Protein AF-A0A1I7HQZ3-F1 (afdb_monomer_lite)

Structure (mmCIF, N/CA/C/O backbone):
data_AF-A0A1I7HQZ3-F1
#
_entry.id   AF-A0A1I7HQZ3-F1
#
loop_
_atom_site.group_PDB
_atom_site.id
_atom_site.type_symbol
_atom_site.label_atom_id
_atom_site.label_alt_id
_atom_site.label_comp_id
_atom_site.label_asym_id
_atom_site.label_entity_id
_atom_site.label_seq_id
_atom_site.pdbx_PDB_ins_code
_atom_site.Cartn_x
_atom_site.Cartn_y
_atom_site.Cartn_z
_atom_site.occupancy
_atom_site.B_iso_or_equiv
_atom_site.auth_seq_id
_atom_site.auth_comp_id
_atom_site.auth_asym_id
_atom_site.auth_atom_id
_atom_site.pdbx_PDB_model_num
ATOM 1 N N . MET A 1 1 ? 16.321 -6.878 -27.518 1.00 40.25 1 MET A N 1
ATOM 2 C CA . MET A 1 1 ? 17.643 -6.697 -26.884 1.00 40.25 1 MET A CA 1
ATOM 3 C C . MET A 1 1 ? 17.420 -6.358 -25.419 1.00 40.25 1 MET A C 1
ATOM 5 O O . MET A 1 1 ? 17.125 -5.216 -25.105 1.00 40.25 1 MET A O 1
ATOM 9 N N . ILE A 1 2 ? 17.457 -7.367 -24.547 1.00 48.84 2 ILE A N 1
ATOM 10 C CA . ILE A 1 2 ? 17.417 -7.197 -23.088 1.00 48.84 2 ILE A CA 1
ATOM 11 C C . ILE A 1 2 ? 18.861 -6.869 -22.691 1.00 48.84 2 ILE A C 1
ATOM 13 O O . ILE A 1 2 ? 19.639 -7.759 -22.365 1.00 48.84 2 ILE A O 1
ATOM 17 N N . GLY A 1 3 ? 19.274 -5.617 -22.905 1.00 46.22 3 GLY A N 1
ATOM 18 C CA . GLY A 1 3 ? 20.584 -5.144 -22.456 1.00 46.22 3 GLY A CA 1
ATOM 19 C C . GLY A 1 3 ? 20.623 -5.225 -20.937 1.00 46.22 3 GLY A C 1
ATOM 20 O O . GLY A 1 3 ? 19.618 -4.876 -20.325 1.00 46.22 3 GLY A O 1
ATOM 21 N N . ASN A 1 4 ? 21.723 -5.753 -20.384 1.00 51.75 4 ASN A N 1
ATOM 22 C CA . ASN A 1 4 ? 22.009 -5.924 -18.954 1.00 51.75 4 ASN A CA 1
ATOM 23 C C . ASN A 1 4 ? 21.053 -5.112 -18.077 1.00 51.75 4 ASN A C 1
ATOM 25 O O . ASN A 1 4 ? 21.258 -3.914 -17.886 1.00 51.75 4 ASN A O 1
ATOM 29 N N . ALA A 1 5 ? 19.969 -5.749 -17.620 1.00 60.47 5 ALA A N 1
ATOM 30 C CA . ALA A 1 5 ? 19.092 -5.129 -16.645 1.00 60.47 5 ALA A CA 1
ATOM 31 C C . ALA A 1 5 ? 19.998 -4.777 -15.473 1.00 60.47 5 ALA A C 1
ATOM 33 O O . ALA A 1 5 ? 20.659 -5.657 -14.928 1.00 60.47 5 ALA A O 1
ATOM 34 N N . ASP A 1 6 ? 20.125 -3.489 -15.194 1.00 74.19 6 ASP A N 1
ATOM 35 C CA . ASP A 1 6 ? 21.102 -2.956 -14.265 1.00 74.19 6 ASP A CA 1
ATOM 36 C C . ASP A 1 6 ? 20.653 -3.366 -12.853 1.00 74.19 6 ASP A C 1
ATOM 38 O O . ASP A 1 6 ? 19.897 -2.663 -12.176 1.00 74.19 6 ASP A O 1
ATOM 42 N N . LEU A 1 7 ? 21.003 -4.602 -12.472 1.00 79.31 7 LEU A N 1
ATOM 43 C CA . LEU A 1 7 ? 20.540 -5.303 -11.267 1.00 79.31 7 LEU A CA 1
ATOM 44 C C . LEU A 1 7 ? 20.872 -4.511 -10.000 1.00 79.31 7 LEU A C 1
ATOM 46 O O . LEU A 1 7 ? 20.214 -4.684 -8.976 1.00 79.31 7 LEU A O 1
ATOM 50 N N . PHE A 1 8 ? 21.875 -3.639 -10.097 1.00 86.25 8 PHE A N 1
ATOM 51 C CA . PHE A 1 8 ? 22.355 -2.756 -9.044 1.00 86.25 8 PHE A CA 1
ATOM 52 C C . PHE A 1 8 ? 21.935 -1.296 -9.239 1.00 86.25 8 PHE A C 1
ATOM 54 O O . PHE A 1 8 ? 22.405 -0.424 -8.511 1.00 86.25 8 PHE A O 1
ATOM 61 N N . SER A 1 9 ? 21.037 -1.005 -10.184 1.00 91.62 9 SER A N 1
ATOM 62 C CA . SER A 1 9 ? 20.451 0.329 -10.298 1.00 91.62 9 SER A CA 1
ATOM 63 C C . SER A 1 9 ? 19.737 0.713 -9.007 1.00 91.62 9 SER A C 1
ATOM 65 O O . SER A 1 9 ? 19.140 -0.122 -8.319 1.00 91.62 9 SER A O 1
ATOM 67 N N . THR A 1 10 ? 19.738 2.009 -8.697 1.00 93.06 10 THR A N 1
ATOM 68 C CA . THR A 1 10 ? 19.097 2.544 -7.492 1.00 93.06 10 THR A CA 1
ATOM 69 C C . THR A 1 10 ? 17.633 2.107 -7.390 1.00 93.06 10 THR A C 1
ATOM 71 O O . THR A 1 10 ? 17.174 1.768 -6.304 1.00 93.06 10 THR A O 1
ATOM 74 N N . ALA A 1 11 ? 16.909 2.036 -8.515 1.00 93.00 11 ALA A N 1
ATOM 75 C CA . ALA A 1 11 ? 15.527 1.560 -8.530 1.00 93.00 11 ALA A CA 1
ATOM 76 C C . ALA A 1 11 ? 15.422 0.102 -8.052 1.00 93.00 11 ALA A C 1
ATOM 78 O O . ALA A 1 11 ? 14.593 -0.194 -7.191 1.00 93.00 11 ALA A O 1
ATOM 79 N N . GLN A 1 12 ? 16.272 -0.802 -8.551 1.00 94.25 12 GLN A N 1
ATOM 80 C CA . GLN A 1 12 ? 16.269 -2.208 -8.131 1.00 94.25 12 GLN A CA 1
ATOM 81 C C . GLN A 1 12 ? 16.655 -2.364 -6.660 1.00 94.25 12 GLN A C 1
ATOM 83 O O . GLN A 1 12 ? 15.970 -3.073 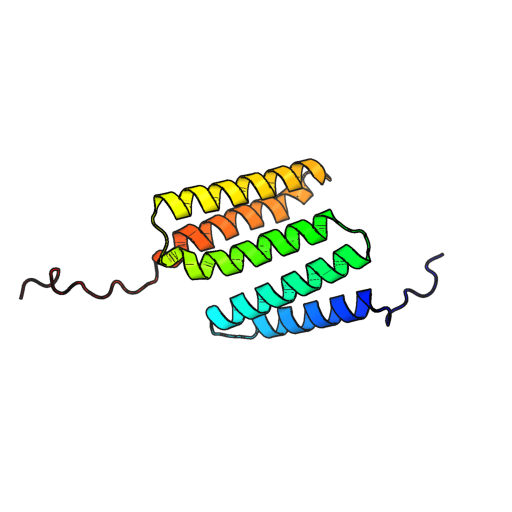-5.928 1.00 94.25 12 GLN A O 1
ATOM 88 N N . LEU A 1 13 ? 17.667 -1.628 -6.189 1.00 95.19 13 LEU A N 1
ATOM 89 C CA . LEU A 1 13 ? 18.060 -1.635 -4.775 1.00 95.19 13 LEU A CA 1
ATOM 90 C C . LEU A 1 13 ? 16.908 -1.203 -3.852 1.00 95.19 13 LEU A C 1
ATOM 92 O O . LEU A 1 13 ? 16.672 -1.842 -2.825 1.00 95.19 13 LEU A O 1
ATOM 96 N N . VAL A 1 14 ? 16.145 -0.173 -4.236 1.00 96.12 14 VAL A N 1
ATOM 97 C CA . VAL A 1 14 ? 14.939 0.253 -3.503 1.00 96.12 14 VAL A CA 1
ATOM 98 C C . VAL A 1 14 ? 13.874 -0.849 -3.515 1.00 96.12 14 VAL A C 1
ATOM 100 O O . VAL A 1 14 ? 13.276 -1.127 -2.476 1.00 96.12 14 VAL A O 1
ATOM 103 N N . GLY A 1 15 ? 13.665 -1.519 -4.652 1.00 94.94 15 GLY A N 1
ATOM 104 C CA . GLY A 1 15 ? 12.727 -2.642 -4.772 1.00 94.94 15 GLY A CA 1
ATOM 105 C C . GLY A 1 15 ? 13.118 -3.849 -3.908 1.00 94.94 15 GLY A C 1
ATOM 106 O O . GLY A 1 15 ? 12.268 -4.439 -3.233 1.00 94.94 15 GLY A O 1
ATOM 107 N N . TYR A 1 16 ? 14.408 -4.186 -3.845 1.00 96.62 16 TYR A N 1
ATOM 108 C CA . TYR A 1 16 ? 14.918 -5.242 -2.966 1.00 96.62 16 TYR A CA 1
ATOM 109 C C . TYR A 1 16 ? 14.739 -4.883 -1.493 1.00 96.62 16 TYR A C 1
ATOM 111 O O . TYR A 1 16 ? 14.237 -5.703 -0.724 1.00 96.62 16 TYR A O 1
ATOM 119 N N . ALA A 1 17 ? 15.060 -3.649 -1.099 1.00 96.44 17 ALA A N 1
ATOM 120 C CA . ALA A 1 17 ? 14.819 -3.176 0.260 1.00 96.44 17 ALA A CA 1
ATOM 121 C C . ALA A 1 17 ? 13.324 -3.230 0.624 1.00 96.44 17 ALA A C 1
ATOM 123 O O . ALA A 1 17 ? 12.966 -3.746 1.684 1.00 96.44 17 ALA A O 1
ATOM 124 N N . ALA A 1 18 ? 12.445 -2.778 -0.278 1.00 95.88 18 ALA A N 1
ATOM 125 C CA . ALA A 1 18 ? 10.994 -2.854 -0.109 1.00 95.88 18 ALA A CA 1
ATOM 126 C C . ALA A 1 18 ? 10.519 -4.300 0.097 1.00 95.88 18 ALA A C 1
ATOM 128 O O . ALA A 1 18 ? 9.682 -4.571 0.964 1.00 95.88 18 ALA A O 1
ATOM 129 N N . THR A 1 19 ? 11.083 -5.234 -0.670 1.00 95.19 19 THR A N 1
ATOM 130 C CA . THR A 1 19 ? 10.789 -6.668 -0.579 1.00 95.19 19 THR A CA 1
ATOM 131 C C . THR A 1 19 ? 11.224 -7.238 0.768 1.00 95.19 19 THR A C 1
ATOM 133 O O . THR A 1 19 ? 10.405 -7.843 1.457 1.00 95.19 19 THR A O 1
ATOM 136 N N . LEU A 1 20 ? 12.470 -7.000 1.187 1.00 96.88 20 LEU A N 1
ATOM 137 C CA . LEU A 1 20 ? 13.001 -7.487 2.464 1.00 96.88 20 LEU A CA 1
ATOM 138 C C . LEU A 1 20 ? 12.209 -6.949 3.659 1.00 96.88 20 LEU A C 1
ATOM 140 O O . LEU A 1 20 ? 11.858 -7.714 4.555 1.00 96.88 20 LEU A O 1
ATOM 144 N N . ILE A 1 21 ? 11.869 -5.658 3.650 1.00 95.31 21 ILE A N 1
ATOM 145 C CA . ILE A 1 21 ? 11.049 -5.038 4.699 1.00 95.31 21 ILE A CA 1
ATOM 146 C C . ILE A 1 21 ? 9.649 -5.654 4.730 1.00 95.31 21 ILE A C 1
ATOM 148 O O . ILE A 1 21 ? 9.149 -5.977 5.805 1.00 95.31 21 ILE A O 1
ATOM 152 N N . SER A 1 22 ? 9.026 -5.861 3.567 1.00 93.62 22 SER A N 1
ATOM 153 C CA . SER A 1 22 ? 7.683 -6.447 3.489 1.00 93.62 22 SER A CA 1
ATOM 154 C C . SER A 1 22 ? 7.668 -7.898 3.977 1.00 93.62 22 SER A C 1
ATOM 156 O O . SER A 1 22 ? 6.799 -8.273 4.759 1.00 93.62 22 SER A O 1
ATOM 158 N N . LEU A 1 23 ? 8.648 -8.710 3.567 1.00 94.50 23 LEU A N 1
ATOM 159 C CA . LEU A 1 23 ? 8.796 -10.094 4.026 1.00 94.50 23 LEU A CA 1
ATOM 160 C C . LEU A 1 23 ? 9.071 -10.161 5.530 1.00 94.50 23 LEU A C 1
ATOM 162 O O . LEU A 1 23 ? 8.428 -10.933 6.240 1.00 94.50 23 LEU A O 1
ATOM 166 N N . GLY A 1 24 ? 9.974 -9.311 6.026 1.00 93.88 24 GLY A N 1
ATOM 167 C CA . GLY A 1 24 ? 10.254 -9.191 7.453 1.00 93.88 24 GLY A CA 1
ATOM 168 C C . GLY A 1 24 ? 9.010 -8.800 8.248 1.00 93.88 24 GLY A C 1
ATOM 169 O O . GLY A 1 24 ? 8.758 -9.373 9.302 1.00 93.88 24 GLY A O 1
ATOM 170 N N . ALA A 1 25 ? 8.185 -7.894 7.718 1.00 91.62 25 ALA A N 1
ATOM 171 C CA . ALA A 1 25 ? 6.928 -7.501 8.342 1.00 91.62 25 ALA A CA 1
ATOM 172 C C . ALA A 1 25 ? 5.930 -8.666 8.442 1.00 91.62 25 ALA A C 1
ATOM 174 O O . ALA A 1 25 ? 5.307 -8.824 9.488 1.00 91.62 25 ALA A O 1
ATOM 175 N N . TYR A 1 26 ? 5.810 -9.506 7.407 1.00 88.56 26 TYR A N 1
ATOM 176 C CA . TYR A 1 26 ? 4.945 -10.697 7.435 1.00 88.56 26 TYR A CA 1
ATOM 177 C C . TYR A 1 26 ? 5.427 -11.792 8.393 1.00 88.56 26 TYR A C 1
ATOM 179 O O . TYR A 1 26 ? 4.625 -12.613 8.830 1.00 88.56 26 TYR A O 1
ATOM 187 N N . 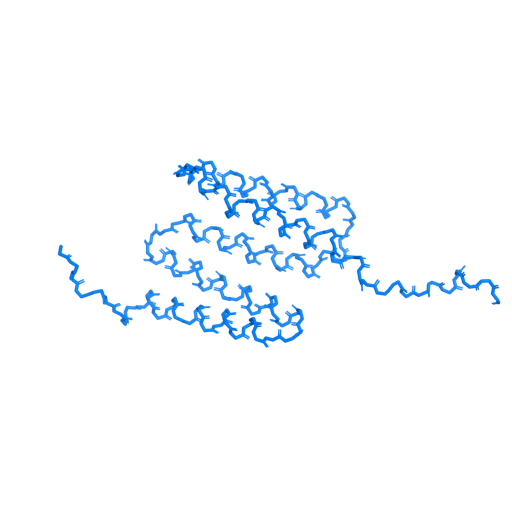ALA A 1 27 ? 6.713 -11.806 8.744 1.00 92.12 27 ALA A N 1
ATOM 188 C CA . ALA A 1 27 ? 7.238 -12.712 9.762 1.00 92.12 27 ALA A CA 1
ATOM 189 C C . ALA A 1 27 ? 6.883 -12.274 11.200 1.00 92.12 27 ALA A C 1
ATOM 191 O O . ALA A 1 27 ? 7.041 -13.058 12.139 1.00 92.12 27 ALA A O 1
ATOM 192 N N . MET A 1 28 ? 6.407 -11.038 11.399 1.00 89.69 28 MET A N 1
ATOM 193 C CA . MET A 1 28 ? 6.067 -10.509 12.721 1.00 89.69 28 MET A CA 1
ATOM 194 C C . MET A 1 28 ? 4.691 -10.996 13.176 1.00 89.69 28 MET A C 1
ATOM 196 O O . MET A 1 28 ? 3.713 -10.922 12.439 1.00 89.69 28 MET A O 1
ATOM 200 N N . ARG A 1 29 ? 4.599 -11.444 14.434 1.00 83.12 29 ARG A N 1
ATOM 201 C CA . ARG A 1 29 ? 3.332 -11.900 15.040 1.00 83.12 29 ARG A CA 1
ATOM 202 C C . ARG A 1 29 ? 2.439 -10.763 15.533 1.00 83.12 29 ARG A C 1
ATOM 204 O O . ARG A 1 29 ? 1.245 -10.967 15.716 1.00 83.12 29 ARG A O 1
ATOM 211 N N . GLU A 1 30 ? 3.013 -9.593 15.803 1.00 86.00 30 GLU A N 1
ATOM 212 C CA . GLU A 1 30 ? 2.256 -8.451 16.308 1.00 86.00 30 GLU A CA 1
ATOM 213 C C . GLU A 1 30 ? 1.648 -7.651 15.151 1.00 86.00 30 GLU A C 1
ATOM 215 O O . GLU A 1 30 ? 2.367 -7.058 14.343 1.00 86.00 30 GLU A O 1
ATOM 220 N N . ASP A 1 31 ? 0.316 -7.564 15.126 1.00 82.44 31 ASP A N 1
ATOM 221 C CA . ASP A 1 31 ? -0.461 -6.839 14.113 1.00 82.44 31 ASP A CA 1
ATOM 222 C C . ASP A 1 31 ? 0.020 -5.406 13.883 1.00 82.44 31 ASP A C 1
ATOM 224 O O . ASP A 1 31 ? 0.018 -4.906 12.755 1.00 82.44 31 ASP A O 1
ATOM 228 N N . LYS A 1 32 ? 0.412 -4.717 14.959 1.00 84.56 32 LYS A N 1
ATOM 229 C CA . LYS A 1 32 ? 0.875 -3.332 14.888 1.00 84.56 32 LYS A CA 1
ATOM 230 C C . LYS A 1 32 ? 2.201 -3.231 14.143 1.00 84.56 32 LYS A C 1
ATOM 232 O O . LYS A 1 32 ? 2.323 -2.412 13.234 1.00 84.56 32 LYS A O 1
ATOM 237 N N . ILE A 1 33 ? 3.163 -4.078 14.498 1.00 87.06 33 ILE A N 1
ATOM 238 C CA . ILE A 1 33 ? 4.488 -4.105 13.872 1.00 87.06 33 ILE A CA 1
ATOM 239 C C . ILE A 1 33 ? 4.364 -4.550 12.412 1.00 87.06 33 ILE A C 1
ATOM 241 O O . ILE A 1 33 ? 4.932 -3.899 11.536 1.00 87.06 33 ILE A O 1
ATOM 245 N N . MET A 1 34 ? 3.556 -5.578 12.132 1.00 88.56 34 MET A N 1
ATOM 246 C CA . MET A 1 34 ? 3.286 -6.037 10.768 1.00 88.56 34 MET A CA 1
ATOM 247 C C . MET A 1 34 ? 2.730 -4.900 9.899 1.00 88.56 34 MET A C 1
ATOM 249 O O . MET A 1 34 ? 3.259 -4.625 8.826 1.00 88.56 34 MET A O 1
ATOM 253 N N . LYS A 1 35 ? 1.697 -4.186 10.361 1.00 86.25 35 LYS A N 1
ATOM 254 C CA . LYS A 1 35 ? 1.084 -3.079 9.605 1.00 86.25 35 LYS A CA 1
ATOM 255 C C . LYS A 1 35 ? 2.049 -1.911 9.374 1.00 86.25 35 LYS A C 1
ATOM 257 O O . LYS A 1 35 ? 2.039 -1.343 8.283 1.00 86.25 35 LYS A O 1
ATOM 262 N N . ILE A 1 36 ? 2.891 -1.566 10.356 1.00 89.25 36 ILE A N 1
ATOM 263 C CA . ILE A 1 36 ? 3.934 -0.536 10.195 1.00 89.25 36 ILE A CA 1
ATOM 264 C C . ILE A 1 36 ? 4.957 -0.982 9.147 1.00 89.25 36 ILE A C 1
ATOM 266 O O . ILE A 1 36 ? 5.241 -0.230 8.218 1.00 89.25 36 ILE A O 1
ATOM 270 N N . GLY A 1 37 ? 5.472 -2.209 9.260 1.00 92.00 37 GLY A N 1
ATOM 271 C CA . GLY A 1 37 ? 6.462 -2.749 8.331 1.00 92.00 37 GLY A CA 1
ATOM 272 C C . GLY A 1 37 ? 5.929 -2.850 6.901 1.00 92.00 37 GLY A C 1
ATOM 273 O O . GLY A 1 37 ? 6.580 -2.383 5.970 1.00 92.00 37 GLY A O 1
ATOM 274 N N . VAL A 1 38 ? 4.704 -3.353 6.721 1.00 90.75 38 VAL A N 1
ATOM 275 C CA . VAL A 1 38 ? 4.028 -3.383 5.414 1.00 90.75 38 VAL A CA 1
ATOM 276 C C . VAL A 1 38 ? 3.793 -1.965 4.883 1.00 90.75 38 VAL A C 1
ATOM 278 O O . VAL A 1 38 ? 3.999 -1.716 3.698 1.00 90.75 38 VAL A O 1
ATOM 281 N N . GLY A 1 39 ? 3.407 -1.014 5.740 1.00 92.44 39 GLY A N 1
ATOM 282 C CA . GLY A 1 39 ? 3.252 0.394 5.364 1.00 92.44 39 GLY A CA 1
ATOM 283 C C . GLY A 1 39 ? 4.553 1.017 4.849 1.00 92.44 39 GLY A C 1
ATOM 284 O O . GLY A 1 39 ? 4.554 1.638 3.788 1.00 92.44 39 GLY A O 1
ATOM 285 N N . LEU A 1 40 ? 5.669 0.798 5.549 1.00 94.50 40 LEU A N 1
ATOM 286 C CA . LEU A 1 40 ? 6.999 1.248 5.122 1.00 94.50 40 LEU A CA 1
ATOM 287 C C . LEU A 1 40 ? 7.434 0.576 3.815 1.00 94.50 40 LEU A C 1
ATOM 289 O O . LEU A 1 40 ? 7.903 1.253 2.900 1.00 94.50 40 LEU A O 1
ATOM 293 N N . GLY A 1 41 ? 7.221 -0.737 3.695 1.00 95.12 41 GLY A N 1
ATOM 294 C CA . GLY A 1 41 ? 7.487 -1.483 2.467 1.00 95.12 41 GLY A CA 1
ATOM 295 C C . GLY A 1 41 ? 6.719 -0.917 1.271 1.00 95.12 41 GLY A C 1
ATOM 296 O O . GLY A 1 41 ? 7.289 -0.744 0.198 1.00 95.12 41 GLY A O 1
ATOM 297 N N . LEU A 1 42 ? 5.451 -0.542 1.458 1.00 95.56 42 LEU A N 1
ATOM 298 C CA . LEU A 1 42 ? 4.633 0.082 0.416 1.00 95.56 42 LEU A CA 1
ATOM 299 C C . LEU A 1 42 ? 5.122 1.477 0.015 1.00 95.56 42 LEU A C 1
ATOM 301 O O . LEU A 1 42 ? 5.051 1.815 -1.163 1.00 95.56 42 LEU A O 1
ATOM 305 N N . VAL A 1 43 ? 5.644 2.280 0.945 1.00 96.69 43 VAL A N 1
ATOM 306 C CA . VAL A 1 43 ? 6.263 3.575 0.606 1.00 96.69 43 VAL A CA 1
ATOM 307 C C . VAL A 1 43 ? 7.503 3.369 -0.265 1.00 96.69 43 VAL A C 1
ATOM 309 O O . VAL A 1 43 ? 7.678 4.067 -1.263 1.00 96.69 43 VAL A O 1
ATOM 312 N N . LEU A 1 44 ? 8.333 2.373 0.053 1.00 96.88 44 LEU A N 1
ATOM 313 C CA . LEU A 1 44 ? 9.495 2.034 -0.770 1.00 96.88 44 LEU A CA 1
ATOM 314 C C . LEU A 1 44 ? 9.091 1.472 -2.137 1.00 96.88 44 LEU A C 1
ATOM 316 O O . LEU A 1 44 ? 9.681 1.852 -3.144 1.00 96.88 44 LEU A O 1
ATOM 320 N N . TRP A 1 45 ? 8.047 0.643 -2.204 1.00 97.44 45 TRP A N 1
ATOM 321 C CA . TRP A 1 45 ? 7.470 0.211 -3.479 1.00 97.44 45 TRP A CA 1
ATOM 322 C C . TRP A 1 45 ? 6.949 1.390 -4.302 1.00 97.44 45 TRP A C 1
ATOM 324 O O . TRP A 1 45 ? 7.176 1.440 -5.509 1.00 97.44 45 TRP A O 1
ATOM 334 N N . ALA A 1 46 ? 6.303 2.371 -3.668 1.00 96.88 46 ALA A N 1
ATOM 335 C CA . ALA A 1 46 ? 5.854 3.571 -4.360 1.00 96.88 46 ALA A CA 1
ATOM 336 C C . ALA A 1 46 ? 7.024 4.356 -4.964 1.00 96.88 46 ALA A C 1
ATOM 338 O O . ALA A 1 46 ? 6.937 4.787 -6.115 1.00 96.88 46 ALA A O 1
ATOM 339 N N . LEU A 1 47 ? 8.118 4.503 -4.210 1.00 96.75 47 LEU A N 1
ATOM 340 C CA . LEU A 1 47 ? 9.344 5.138 -4.685 1.00 96.75 47 LEU A CA 1
ATOM 341 C C . LEU A 1 47 ? 9.970 4.349 -5.843 1.00 96.75 47 LEU A C 1
ATOM 343 O O . LEU A 1 47 ? 10.294 4.937 -6.870 1.00 96.75 47 LEU A O 1
ATOM 347 N N . HIS A 1 48 ? 10.068 3.024 -5.722 1.00 96.06 48 HIS A N 1
ATOM 348 C CA . HIS A 1 48 ? 10.554 2.147 -6.788 1.00 96.06 48 HIS A CA 1
ATOM 349 C C . HIS A 1 48 ? 9.765 2.346 -8.091 1.00 96.06 48 HIS A C 1
ATOM 351 O O . HIS A 1 48 ? 10.351 2.613 -9.139 1.00 96.06 48 HIS A O 1
ATOM 357 N N . TYR A 1 49 ? 8.432 2.286 -8.031 1.00 95.25 49 TYR A N 1
ATOM 358 C CA . TYR A 1 49 ? 7.599 2.476 -9.219 1.00 95.25 49 TYR A CA 1
ATOM 359 C C . TYR A 1 49 ? 7.681 3.896 -9.783 1.00 95.25 49 TYR A C 1
ATOM 361 O O . TYR A 1 49 ? 7.672 4.058 -11.001 1.00 95.25 49 TYR A O 1
ATOM 369 N N . ALA A 1 50 ? 7.818 4.916 -8.931 1.00 95.50 50 ALA A N 1
ATOM 370 C CA . ALA A 1 50 ? 8.043 6.292 -9.370 1.00 95.50 50 ALA A CA 1
ATOM 371 C C . ALA A 1 50 ? 9.344 6.426 -10.182 1.00 95.50 50 ALA A C 1
ATOM 373 O O . ALA A 1 50 ? 9.348 7.045 -11.243 1.00 95.50 50 ALA A O 1
ATOM 374 N N . MET A 1 51 ? 10.429 5.785 -9.731 1.00 93.50 51 MET A N 1
ATOM 375 C CA . MET A 1 51 ? 11.719 5.772 -10.436 1.00 93.50 51 MET A CA 1
ATOM 376 C C . MET A 1 51 ? 11.653 5.063 -11.796 1.00 93.50 51 MET A C 1
ATOM 378 O O . MET A 1 51 ? 12.438 5.376 -12.685 1.00 93.50 51 MET A O 1
ATOM 382 N N . LEU A 1 52 ? 10.709 4.134 -11.970 1.00 94.12 52 LEU A N 1
ATOM 383 C CA . LEU A 1 52 ? 10.441 3.438 -13.233 1.00 94.12 52 LEU A CA 1
ATOM 384 C C . LEU A 1 52 ? 9.368 4.130 -14.095 1.00 94.12 52 LEU A C 1
ATOM 386 O O . LEU A 1 52 ? 8.890 3.538 -15.060 1.00 94.12 52 LEU A O 1
ATOM 390 N N . ALA A 1 53 ? 8.953 5.352 -13.739 1.00 92.25 53 ALA A N 1
ATOM 391 C CA . ALA A 1 53 ? 7.851 6.094 -14.365 1.00 92.25 53 ALA A CA 1
ATOM 392 C C . ALA A 1 53 ? 6.485 5.365 -14.342 1.00 92.25 53 ALA A C 1
ATOM 394 O O . ALA A 1 53 ? 5.552 5.727 -15.060 1.00 92.25 53 ALA A O 1
ATOM 395 N N . GLY A 1 54 ? 6.334 4.357 -13.479 1.00 91.25 54 GLY A N 1
ATOM 396 C CA . GLY A 1 54 ? 5.109 3.592 -13.261 1.00 91.25 54 GLY A CA 1
ATOM 397 C C . GLY A 1 54 ? 4.158 4.297 -12.297 1.00 91.25 54 GLY A C 1
ATOM 398 O O . GLY A 1 54 ? 3.898 3.801 -11.197 1.00 91.25 54 GLY A O 1
ATOM 399 N N . TRP A 1 55 ? 3.635 5.462 -12.687 1.00 90.94 55 TRP A N 1
ATOM 400 C CA . TRP A 1 55 ? 2.901 6.336 -11.766 1.00 90.94 55 TRP A CA 1
ATOM 401 C C . TRP A 1 55 ? 1.680 5.696 -11.118 1.00 90.94 55 TRP A C 1
ATOM 403 O O . TRP A 1 55 ? 1.452 5.898 -9.926 1.00 90.94 55 TRP A O 1
ATOM 413 N N . THR A 1 56 ? 0.927 4.869 -11.840 1.00 90.94 56 THR A N 1
ATOM 414 C CA . THR A 1 56 ? -0.269 4.268 -11.249 1.00 90.94 56 THR A CA 1
ATOM 415 C C . THR A 1 56 ? 0.058 3.262 -10.150 1.00 90.94 56 THR A C 1
ATOM 417 O O . THR A 1 56 ? -0.581 3.272 -9.100 1.00 90.94 56 THR A O 1
ATOM 420 N N . ALA A 1 57 ? 1.087 2.434 -10.345 1.00 91.88 57 ALA A N 1
ATOM 421 C CA . ALA A 1 57 ? 1.545 1.507 -9.314 1.00 91.88 57 ALA A CA 1
ATOM 422 C C . ALA A 1 57 ? 2.053 2.270 -8.080 1.00 91.88 57 ALA A C 1
ATOM 424 O O . ALA A 1 57 ? 1.716 1.914 -6.952 1.00 91.88 57 ALA A O 1
ATOM 425 N N . SER A 1 58 ? 2.764 3.382 -8.297 1.00 94.81 58 SER A N 1
ATOM 426 C CA . SER A 1 58 ? 3.204 4.272 -7.219 1.00 94.81 58 SER A CA 1
ATOM 427 C C . SER A 1 58 ? 2.028 4.835 -6.408 1.00 94.81 58 SER A C 1
ATOM 429 O O . SER A 1 58 ? 1.998 4.713 -5.181 1.00 94.81 58 SER A O 1
ATOM 431 N N . VAL A 1 59 ? 1.001 5.361 -7.085 1.00 94.06 59 VAL A N 1
ATOM 432 C CA . VAL A 1 59 ? -0.211 5.896 -6.444 1.00 94.06 59 VAL A CA 1
ATOM 433 C C . VAL A 1 59 ? -0.965 4.817 -5.667 1.00 94.06 59 VAL A C 1
ATOM 435 O O . VAL A 1 59 ? -1.375 5.064 -4.533 1.00 94.06 59 VAL A O 1
ATOM 438 N N . ILE A 1 60 ? -1.120 3.610 -6.222 1.00 94.19 60 ILE A N 1
ATOM 439 C CA . ILE A 1 60 ? -1.761 2.489 -5.517 1.00 94.19 60 ILE A CA 1
ATOM 440 C C . ILE A 1 60 ? -0.997 2.163 -4.234 1.00 94.19 60 ILE A C 1
ATOM 442 O O . ILE A 1 60 ? -1.611 2.030 -3.175 1.00 94.19 60 ILE A O 1
ATOM 446 N N . CYS A 1 61 ? 0.331 2.073 -4.299 1.00 95.12 61 CYS A N 1
ATOM 447 C CA . CYS A 1 61 ? 1.159 1.802 -3.130 1.00 95.12 61 CYS A CA 1
ATOM 448 C C . CYS A 1 61 ? 0.974 2.867 -2.037 1.00 95.12 61 CYS A C 1
ATOM 450 O O . CYS A 1 61 ? 0.764 2.510 -0.876 1.00 95.12 61 CYS A O 1
ATOM 452 N N . LEU A 1 62 ? 0.952 4.156 -2.394 1.00 96.00 62 LEU A N 1
ATOM 453 C CA . LEU A 1 62 ? 0.698 5.247 -1.443 1.00 96.00 62 LEU A CA 1
ATOM 454 C C . LEU A 1 62 ? -0.731 5.234 -0.883 1.00 96.00 62 LEU A C 1
ATOM 456 O O . LEU A 1 62 ? -0.937 5.491 0.306 1.00 96.00 62 LEU A O 1
ATOM 460 N N . LEU A 1 63 ? -1.732 4.896 -1.699 1.00 95.12 63 LEU A N 1
ATOM 461 C CA . LEU A 1 63 ? -3.114 4.734 -1.240 1.00 95.12 63 LEU A CA 1
ATOM 462 C C . LEU A 1 63 ? -3.226 3.597 -0.221 1.00 95.12 63 LEU A C 1
ATOM 464 O O . LEU A 1 63 ? -3.849 3.764 0.826 1.00 95.12 63 LEU A O 1
ATOM 468 N N . ILE A 1 64 ? -2.586 2.455 -0.475 1.00 93.94 64 ILE A N 1
ATOM 469 C CA . ILE A 1 64 ? -2.585 1.336 0.472 1.00 93.94 64 ILE A CA 1
ATOM 470 C C . ILE A 1 64 ? -1.806 1.711 1.742 1.00 93.94 64 ILE A C 1
ATOM 472 O O . ILE A 1 64 ? -2.292 1.439 2.840 1.00 93.94 64 ILE A O 1
ATOM 476 N N . ALA A 1 65 ? -0.649 2.370 1.620 1.00 93.88 65 ALA A N 1
ATOM 477 C CA . ALA A 1 65 ? 0.154 2.804 2.764 1.00 93.88 65 ALA A CA 1
ATOM 478 C C . ALA A 1 65 ? -0.608 3.797 3.658 1.00 93.88 65 ALA A C 1
ATOM 480 O O . ALA A 1 65 ? -0.701 3.605 4.869 1.00 93.88 65 ALA A O 1
ATOM 481 N N . SER A 1 66 ? -1.231 4.820 3.068 1.00 93.94 66 SER A N 1
ATOM 482 C CA . SER A 1 66 ? -2.046 5.788 3.815 1.00 93.94 66 SER A CA 1
ATOM 483 C C . SER A 1 66 ? -3.246 5.122 4.490 1.00 93.94 66 SER A C 1
ATOM 485 O O . SER A 1 66 ? -3.553 5.429 5.643 1.00 93.94 66 SER A O 1
ATOM 487 N N . ARG A 1 67 ? -3.876 4.142 3.830 1.00 92.31 67 ARG A N 1
ATOM 488 C CA . ARG A 1 67 ? -4.977 3.369 4.413 1.00 92.31 67 ARG A CA 1
ATOM 489 C C . ARG A 1 67 ? -4.531 2.582 5.643 1.00 92.31 67 ARG A C 1
ATOM 491 O O . ARG A 1 67 ? -5.268 2.548 6.622 1.00 92.31 67 ARG A O 1
ATOM 498 N N . GLN A 1 68 ? -3.340 1.980 5.610 1.00 88.44 68 GLN A N 1
ATOM 499 C CA . GLN A 1 68 ? -2.767 1.286 6.771 1.00 88.44 68 GLN A CA 1
ATOM 500 C C . GLN A 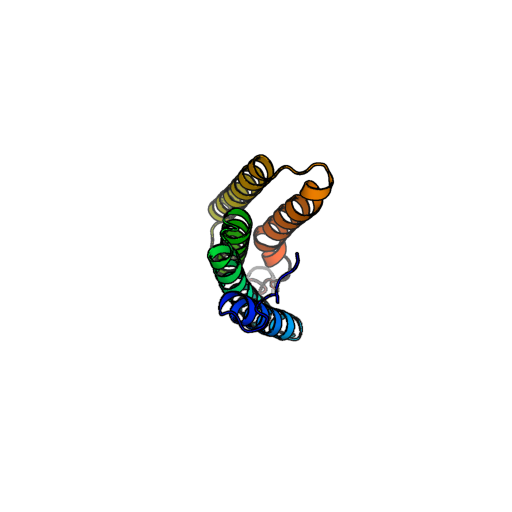1 68 ? -2.575 2.238 7.955 1.00 88.44 68 GLN A C 1
ATOM 502 O O . GLN A 1 68 ? -2.923 1.899 9.083 1.00 88.44 68 GLN A O 1
ATOM 507 N N . ILE A 1 69 ? -2.085 3.454 7.696 1.00 87.06 69 ILE A N 1
ATOM 508 C CA . ILE A 1 69 ? -1.914 4.484 8.729 1.00 87.06 69 ILE A CA 1
ATOM 509 C C . ILE A 1 69 ? -3.272 4.872 9.325 1.00 87.06 69 ILE A C 1
ATOM 511 O O . ILE A 1 69 ? -3.455 4.855 10.542 1.00 87.06 69 ILE A O 1
ATOM 515 N N . LEU A 1 70 ? -4.257 5.162 8.474 1.00 87.75 70 LEU A N 1
ATOM 516 C CA . LEU A 1 70 ? -5.608 5.521 8.909 1.00 87.75 70 LEU A CA 1
ATOM 517 C C . LEU A 1 70 ? -6.313 4.378 9.646 1.00 87.75 70 LEU A C 1
ATOM 519 O O . LEU A 1 70 ? -7.109 4.648 10.544 1.00 87.75 70 LEU A O 1
ATOM 523 N N . ALA A 1 71 ? -5.988 3.121 9.344 1.00 83.44 71 ALA A N 1
ATOM 524 C CA . ALA A 1 71 ? -6.510 1.968 10.068 1.00 83.44 71 ALA A CA 1
ATOM 525 C C . ALA A 1 71 ? -6.077 1.936 11.545 1.00 83.44 71 ALA A C 1
ATOM 527 O O . ALA A 1 71 ? -6.829 1.437 12.379 1.00 83.44 71 ALA A O 1
ATOM 528 N N . PHE A 1 72 ? -4.917 2.499 11.902 1.00 83.69 72 PHE A N 1
ATOM 529 C CA . PHE A 1 72 ? -4.513 2.640 13.310 1.00 83.69 72 PHE A CA 1
ATOM 530 C C . PHE A 1 72 ? -5.339 3.673 14.070 1.00 83.69 72 PHE A C 1
ATOM 532 O O . PHE A 1 72 ? -5.537 3.544 15.275 1.00 83.69 72 PHE A O 1
ATOM 539 N N . ILE A 1 73 ? -5.818 4.693 13.362 1.00 85.44 73 ILE A N 1
ATOM 540 C CA . ILE A 1 73 ? -6.601 5.795 13.927 1.00 85.44 73 ILE A CA 1
ATOM 541 C C . ILE A 1 73 ? -8.103 5.466 13.856 1.00 85.44 73 ILE A C 1
ATOM 543 O O . ILE A 1 73 ? -8.905 6.020 14.598 1.00 85.44 73 ILE A O 1
ATOM 547 N N . ALA A 1 74 ? -8.511 4.510 13.017 1.00 85.44 74 ALA A N 1
ATOM 548 C CA . ALA A 1 74 ? -9.905 4.111 12.848 1.00 85.44 74 ALA A CA 1
ATOM 549 C C . ALA A 1 74 ? -10.660 3.815 14.164 1.00 85.44 74 ALA A C 1
ATOM 551 O O . ALA A 1 74 ? -11.820 4.220 14.248 1.00 85.44 74 ALA A O 1
ATOM 552 N N . PRO A 1 75 ? -10.073 3.192 15.211 1.00 83.69 75 PRO A N 1
ATOM 553 C CA . PRO A 1 75 ? -10.768 2.973 16.483 1.00 83.69 75 PRO A CA 1
ATOM 554 C C . PRO A 1 75 ? -11.174 4.258 17.218 1.00 83.69 75 PRO A C 1
ATOM 556 O O . PRO A 1 75 ? -12.150 4.239 17.962 1.00 83.69 75 PRO A O 1
ATOM 559 N N . THR A 1 76 ? -10.458 5.369 17.012 1.00 86.38 76 THR A N 1
ATOM 560 C CA . THR A 1 76 ? -10.764 6.665 17.644 1.00 86.38 76 THR A CA 1
ATOM 561 C C . THR A 1 76 ? -11.703 7.527 16.798 1.00 86.38 76 THR A C 1
ATOM 563 O O . THR A 1 76 ? -12.224 8.536 17.270 1.00 86.38 76 THR A O 1
ATOM 566 N N . MET A 1 77 ? -11.959 7.134 15.547 1.00 86.69 77 MET A N 1
ATOM 567 C CA . MET A 1 77 ? -12.865 7.841 14.647 1.00 86.69 77 MET A CA 1
ATOM 568 C C . MET A 1 77 ? -14.332 7.527 14.953 1.00 86.69 77 MET A C 1
ATOM 570 O O . MET A 1 77 ? -14.715 6.384 15.211 1.00 86.69 77 MET A O 1
ATOM 574 N N . SER A 1 78 ? -15.196 8.533 14.796 1.00 89.19 78 SER A N 1
ATOM 575 C CA . SER A 1 78 ? -16.644 8.312 14.823 1.00 89.19 78 SER A CA 1
ATOM 576 C C . SER A 1 78 ? -17.086 7.381 13.686 1.00 89.19 78 SER A C 1
ATOM 578 O O . SER A 1 78 ? -16.476 7.336 12.613 1.00 89.19 78 SER A O 1
ATOM 580 N N . ALA A 1 79 ? -18.198 6.666 13.881 1.00 87.06 79 ALA A N 1
ATOM 581 C CA . ALA A 1 79 ? -18.745 5.757 12.869 1.00 87.06 79 ALA A CA 1
ATOM 582 C C . ALA A 1 79 ? -19.002 6.453 11.516 1.00 87.06 79 ALA A C 1
ATOM 584 O O . ALA A 1 79 ? -18.753 5.872 10.458 1.00 87.06 79 ALA A O 1
ATOM 585 N N . LYS A 1 80 ? -19.442 7.721 11.542 1.00 89.94 80 LYS A N 1
ATOM 586 C CA . LYS A 1 80 ? -19.657 8.536 10.336 1.00 89.94 80 LYS A CA 1
ATOM 587 C C . LYS A 1 80 ? -18.344 8.820 9.604 1.00 89.94 80 LYS A C 1
ATOM 589 O O . LYS A 1 80 ? -18.291 8.663 8.387 1.00 89.94 80 LYS A O 1
ATOM 594 N N . VAL A 1 81 ? -17.294 9.202 10.336 1.00 90.06 81 VAL A N 1
ATOM 595 C CA . VAL A 1 81 ? -15.969 9.474 9.758 1.00 90.06 81 VAL A CA 1
ATOM 596 C C . VAL A 1 81 ? -15.383 8.197 9.161 1.00 90.06 81 VAL A C 1
ATOM 598 O O . VAL A 1 81 ? -15.002 8.212 7.998 1.00 90.06 81 VAL A O 1
ATOM 601 N N . ARG A 1 82 ? -15.420 7.068 9.883 1.00 89.31 82 ARG A N 1
ATOM 602 C CA . ARG A 1 82 ? -14.960 5.764 9.366 1.00 89.31 82 ARG A CA 1
ATOM 603 C C . ARG A 1 82 ? -15.631 5.388 8.052 1.00 89.31 82 ARG A C 1
ATOM 605 O O . ARG A 1 82 ? -14.947 4.997 7.113 1.00 89.31 82 ARG A O 1
ATOM 612 N N . ARG A 1 83 ? -16.959 5.531 7.973 1.00 89.81 83 ARG A N 1
ATOM 613 C CA . ARG A 1 83 ? -17.722 5.228 6.755 1.00 89.81 83 ARG A CA 1
ATOM 614 C C . ARG A 1 83 ? -17.309 6.113 5.590 1.00 89.81 83 ARG A C 1
ATOM 616 O O . ARG A 1 83 ? -17.099 5.607 4.494 1.00 89.81 83 ARG A O 1
ATOM 623 N N . ASN A 1 84 ? -17.192 7.416 5.828 1.00 92.56 84 ASN A N 1
ATOM 624 C CA . ASN A 1 84 ? -16.811 8.360 4.785 1.00 92.56 84 ASN A CA 1
ATOM 625 C C . ASN A 1 84 ? -15.377 8.104 4.294 1.00 92.56 84 ASN A C 1
ATOM 627 O O . ASN A 1 84 ? -15.148 8.116 3.090 1.00 92.56 84 ASN A O 1
ATOM 631 N N . THR A 1 85 ? -14.444 7.799 5.200 1.00 92.44 85 THR A N 1
ATOM 632 C CA . THR A 1 85 ? -13.062 7.436 4.855 1.00 92.44 85 THR A CA 1
ATOM 633 C C . THR A 1 85 ? -12.993 6.113 4.090 1.00 92.44 85 THR A C 1
ATOM 635 O O . THR A 1 85 ? -12.277 6.003 3.101 1.00 92.44 85 THR A O 1
ATOM 638 N N . ALA A 1 86 ? -13.754 5.095 4.495 1.00 92.25 86 ALA A N 1
ATOM 639 C CA . ALA A 1 86 ? -13.811 3.839 3.751 1.00 92.25 86 ALA A CA 1
ATOM 640 C C . ALA A 1 86 ? -14.370 4.059 2.335 1.00 92.25 86 ALA A C 1
ATOM 642 O O . ALA A 1 86 ? -13.786 3.588 1.360 1.00 92.25 86 ALA A O 1
ATOM 643 N N . ALA A 1 87 ? -15.457 4.828 2.212 1.00 94.25 87 ALA A N 1
ATOM 644 C CA . ALA A 1 87 ? -16.059 5.162 0.926 1.00 94.25 87 ALA A CA 1
ATOM 645 C C . ALA A 1 87 ? -15.097 5.942 0.016 1.00 94.25 87 ALA A C 1
ATOM 647 O O . ALA A 1 87 ? -15.010 5.628 -1.171 1.00 94.25 87 ALA A O 1
ATOM 648 N N . SER A 1 88 ? -14.336 6.906 0.551 1.00 95.38 88 SER A N 1
ATOM 649 C CA . SER A 1 88 ? -13.359 7.660 -0.243 1.00 95.38 88 SER A CA 1
ATOM 650 C C . SER A 1 88 ? -12.245 6.764 -0.783 1.00 95.38 88 SER A C 1
ATOM 652 O O . SER A 1 88 ? -11.925 6.860 -1.966 1.00 95.38 88 SER A O 1
ATOM 654 N N . TYR A 1 89 ? -11.720 5.827 0.015 1.00 95.12 89 TYR A N 1
ATOM 655 C CA . TYR A 1 89 ? -10.754 4.838 -0.474 1.00 95.12 89 TYR A CA 1
ATOM 656 C C . TYR A 1 89 ? -11.337 3.944 -1.566 1.00 95.12 89 TYR A C 1
ATOM 658 O O . TYR A 1 89 ? -10.679 3.718 -2.579 1.00 95.12 89 TYR A O 1
ATOM 666 N N . CYS A 1 90 ? -12.566 3.452 -1.395 1.00 94.81 90 CYS A N 1
ATOM 667 C CA . CYS A 1 90 ? -13.227 2.639 -2.416 1.00 94.81 90 CYS A CA 1
ATOM 668 C C . CYS A 1 90 ? -13.384 3.404 -3.738 1.00 94.81 90 CYS A C 1
ATOM 670 O O . CYS A 1 90 ? -13.103 2.851 -4.802 1.00 94.81 90 CYS A O 1
ATOM 672 N N . LEU A 1 91 ? -13.773 4.681 -3.681 1.00 96.56 91 LEU A N 1
ATOM 673 C CA . LEU A 1 91 ? -13.854 5.546 -4.860 1.00 96.56 91 LEU A CA 1
ATOM 674 C C . LEU A 1 91 ? -12.480 5.762 -5.503 1.00 96.56 91 LEU A C 1
ATOM 676 O O . LEU A 1 91 ? -12.359 5.614 -6.715 1.00 96.56 91 LEU A O 1
ATOM 680 N N . MET A 1 92 ? -11.438 6.035 -4.713 1.00 95.88 92 MET A N 1
ATOM 681 C CA . MET A 1 92 ? -10.073 6.207 -5.223 1.00 95.88 92 MET A CA 1
ATOM 682 C C . MET A 1 92 ? -9.555 4.939 -5.913 1.00 95.88 92 MET A C 1
ATOM 684 O O . MET A 1 92 ? -9.087 5.016 -7.045 1.00 95.88 92 MET A O 1
ATOM 688 N N . PHE A 1 93 ? -9.698 3.760 -5.294 1.00 94.69 93 PHE A N 1
ATOM 689 C CA . PHE A 1 93 ? -9.293 2.492 -5.917 1.00 94.69 93 PHE A CA 1
ATOM 690 C C . PHE A 1 93 ? -10.080 2.189 -7.195 1.00 94.69 93 PHE A C 1
ATOM 692 O O . PHE A 1 93 ? -9.520 1.651 -8.146 1.00 94.69 93 PHE A O 1
ATOM 699 N N . THR A 1 94 ? -11.360 2.556 -7.239 1.00 95.31 94 THR A N 1
ATOM 700 C CA . THR A 1 94 ? -12.200 2.385 -8.432 1.00 95.31 94 THR A CA 1
ATOM 701 C C . THR A 1 94 ? -11.783 3.339 -9.550 1.00 95.31 94 THR A C 1
ATOM 703 O O . THR A 1 94 ? -11.677 2.918 -10.698 1.00 95.31 94 THR A O 1
ATOM 706 N N . GLY A 1 95 ? -11.467 4.595 -9.224 1.00 95.06 95 GLY A N 1
ATOM 707 C CA . GLY A 1 95 ? -10.922 5.559 -10.182 1.00 95.06 95 GLY A CA 1
ATOM 708 C C . GLY A 1 95 ? -9.580 5.111 -10.761 1.00 95.06 95 GLY A C 1
ATOM 709 O O . GLY A 1 95 ? -9.354 5.240 -11.961 1.00 95.06 95 GLY A O 1
ATOM 710 N N . VAL A 1 96 ? -8.719 4.511 -9.937 1.00 93.25 96 VAL A N 1
ATOM 711 C CA . VAL A 1 96 ? -7.460 3.932 -10.415 1.00 93.25 96 VAL A CA 1
ATOM 712 C C . VAL A 1 96 ? -7.704 2.723 -11.320 1.00 93.25 96 VAL A C 1
ATOM 714 O O . VAL A 1 96 ? -7.140 2.672 -12.409 1.00 93.25 96 VAL A O 1
ATOM 717 N N . LEU A 1 97 ? -8.576 1.787 -10.921 1.00 94.19 97 LEU A N 1
ATOM 718 C CA . LEU A 1 97 ? -8.938 0.634 -11.754 1.00 94.19 97 LEU A CA 1
ATOM 719 C C . LEU A 1 97 ? -9.444 1.076 -13.130 1.00 94.19 97 LEU A C 1
ATOM 721 O O . LEU A 1 97 ? -9.057 0.486 -14.133 1.00 94.19 97 LEU A O 1
ATOM 725 N N . TRP A 1 98 ? -10.290 2.106 -13.169 1.00 94.38 98 TRP A N 1
ATOM 726 C CA . TRP A 1 98 ? -10.814 2.663 -14.412 1.00 94.38 98 TRP A CA 1
ATOM 727 C C . TRP A 1 98 ? -9.694 3.122 -15.355 1.00 94.38 98 TRP A C 1
ATOM 729 O O . TRP A 1 98 ? -9.736 2.834 -16.547 1.00 94.38 98 TRP A O 1
ATOM 739 N N . GLN A 1 99 ? -8.663 3.785 -14.822 1.00 92.50 99 GLN A N 1
ATOM 740 C CA . GLN A 1 99 ? -7.518 4.251 -15.611 1.00 92.50 99 GLN A CA 1
ATOM 741 C C . GLN A 1 99 ? -6.581 3.121 -16.051 1.00 92.50 99 GLN A C 1
ATOM 743 O O . GLN A 1 99 ? -5.941 3.231 -17.092 1.00 92.50 99 GLN A O 1
ATOM 748 N N . THR A 1 100 ? -6.481 2.043 -15.272 1.00 91.00 100 THR A N 1
ATOM 749 C CA . THR A 1 100 ? -5.582 0.911 -15.554 1.00 91.00 100 THR A CA 1
ATOM 750 C C . THR A 1 100 ? -6.318 -0.353 -15.949 1.00 91.00 100 THR A C 1
ATOM 752 O O . THR A 1 100 ? -5.850 -1.461 -15.670 1.00 91.00 100 THR A O 1
ATOM 755 N N . TRP A 1 101 ? -7.497 -0.209 -16.547 1.00 92.94 101 TRP A N 1
ATOM 756 C CA . TRP A 1 101 ? -8.295 -1.351 -16.946 1.00 92.94 101 TRP A CA 1
ATOM 757 C C . TRP A 1 101 ? -7.566 -2.147 -18.033 1.00 92.94 101 TRP A C 1
ATOM 759 O O . TRP A 1 101 ? -7.457 -1.712 -19.176 1.00 92.94 101 TRP A O 1
ATOM 769 N N . GLY A 1 102 ? -7.068 -3.327 -17.665 1.00 89.75 102 GLY A N 1
ATOM 770 C CA . GLY A 1 102 ? -6.399 -4.266 -18.568 1.00 89.75 102 GLY A CA 1
ATOM 771 C C . GLY A 1 102 ? -7.257 -5.484 -18.910 1.00 89.75 102 GLY A C 1
ATOM 772 O O . GLY A 1 102 ? -6.756 -6.442 -19.492 1.00 89.75 102 GLY A O 1
ATOM 773 N N . GLY A 1 103 ? -8.534 -5.477 -18.515 1.00 94.12 103 GLY A N 1
ATOM 774 C CA . GLY A 1 103 ? -9.451 -6.608 -18.625 1.00 94.12 103 GLY A CA 1
ATOM 775 C C . GLY A 1 103 ? -9.802 -7.241 -17.270 1.00 94.12 103 GLY A C 1
ATOM 776 O O . GLY A 1 103 ? -9.464 -6.701 -16.215 1.00 94.12 103 GLY A O 1
ATOM 777 N N . PRO A 1 104 ? -10.479 -8.404 -17.273 1.00 94.06 104 PRO A N 1
ATOM 778 C CA . PRO A 1 104 ? -11.060 -8.994 -16.064 1.00 94.06 104 PRO A CA 1
ATOM 779 C C . PRO A 1 104 ? -10.056 -9.297 -14.944 1.00 94.06 104 PRO A C 1
ATOM 781 O O . PRO A 1 104 ? -10.412 -9.239 -13.772 1.00 94.06 104 PRO A O 1
ATOM 784 N N . VAL A 1 105 ? -8.790 -9.576 -15.272 1.00 92.44 105 VAL A N 1
ATOM 785 C CA . VAL A 1 105 ? -7.741 -9.864 -14.275 1.00 92.44 105 VAL A CA 1
ATOM 786 C C . VAL A 1 105 ? -7.459 -8.651 -13.378 1.00 92.44 105 VAL A C 1
ATOM 788 O O . VAL A 1 105 ? -7.157 -8.822 -12.196 1.00 92.44 105 VAL A O 1
ATOM 791 N N . SER A 1 106 ? -7.648 -7.425 -13.881 1.00 89.06 106 SER A N 1
ATOM 792 C CA . SER A 1 106 ? -7.512 -6.188 -13.097 1.00 89.06 106 SER A CA 1
ATOM 793 C C . SER A 1 106 ? -8.530 -6.088 -11.951 1.00 89.06 106 SER A C 1
ATOM 795 O O . SER A 1 106 ? -8.319 -5.320 -11.013 1.00 89.06 106 SER A O 1
ATOM 797 N N . LEU A 1 107 ? -9.608 -6.884 -11.973 1.00 92.56 107 LEU A N 1
ATOM 798 C CA . LEU A 1 107 ? -10.585 -6.939 -10.883 1.00 92.56 107 LEU A CA 1
ATOM 799 C C . LEU A 1 107 ? -10.016 -7.574 -9.613 1.00 92.56 107 LEU A C 1
ATOM 801 O O . LEU A 1 107 ? -10.425 -7.189 -8.523 1.00 92.56 107 LEU A O 1
ATOM 805 N N . LEU A 1 108 ? -9.065 -8.507 -9.718 1.00 93.69 108 LEU A N 1
ATOM 806 C CA . LEU A 1 108 ? -8.496 -9.198 -8.555 1.00 93.69 108 LEU A CA 1
ATOM 807 C C . LEU A 1 108 ? -7.857 -8.231 -7.539 1.00 93.69 108 LEU A C 1
ATOM 809 O O . LEU A 1 108 ? -8.268 -8.244 -6.372 1.00 93.69 108 LEU A O 1
ATOM 813 N N . PRO A 1 109 ? -6.906 -7.355 -7.929 1.00 89.62 109 PRO A N 1
ATOM 814 C CA . PRO A 1 109 ? -6.337 -6.386 -6.997 1.00 89.62 109 PRO A CA 1
ATOM 815 C C . PRO A 1 109 ? -7.370 -5.362 -6.507 1.00 89.62 109 PRO A C 1
ATOM 817 O O . PRO A 1 109 ? -7.293 -4.934 -5.357 1.00 89.62 109 PRO A O 1
ATOM 820 N N . TRP A 1 110 ? -8.367 -5.006 -7.324 1.00 93.00 110 TRP A N 1
ATOM 821 C CA . TRP A 1 110 ? -9.431 -4.083 -6.919 1.00 93.00 110 TRP A CA 1
ATOM 822 C C . TRP A 1 110 ? -10.359 -4.685 -5.852 1.00 93.00 110 TRP A C 1
ATOM 824 O O . TRP A 1 110 ? -10.559 -4.067 -4.807 1.00 93.00 110 TRP A O 1
ATOM 834 N N . ILE A 1 111 ? -10.853 -5.914 -6.042 1.00 94.19 111 ILE A N 1
ATOM 835 C CA . ILE A 1 111 ? -11.680 -6.627 -5.050 1.00 94.19 111 ILE A CA 1
ATOM 836 C C . ILE A 1 111 ? -10.898 -6.804 -3.745 1.00 94.19 111 ILE A C 1
ATOM 838 O O . ILE A 1 111 ? -11.424 -6.541 -2.662 1.00 94.19 111 ILE A O 1
ATOM 842 N N . SER A 1 112 ? -9.624 -7.196 -3.842 1.00 92.75 112 SER A N 1
ATOM 843 C CA . SER A 1 112 ? -8.733 -7.308 -2.684 1.00 92.75 112 SER A CA 1
ATOM 844 C C . SER A 1 112 ? -8.606 -5.974 -1.940 1.00 92.75 112 SER A C 1
ATOM 846 O O . SER A 1 112 ? -8.743 -5.922 -0.714 1.00 92.75 112 SER A O 1
ATOM 848 N N . ALA A 1 113 ? -8.440 -4.865 -2.669 1.00 91.94 113 ALA A N 1
ATOM 849 C CA . ALA A 1 113 ? -8.400 -3.537 -2.078 1.00 91.94 113 ALA A CA 1
ATOM 850 C C . ALA A 1 113 ? -9.715 -3.188 -1.363 1.00 91.94 113 ALA A C 1
ATOM 852 O O . ALA A 1 113 ? -9.660 -2.735 -0.221 1.00 91.94 113 ALA A O 1
ATOM 853 N N . LEU A 1 114 ? -10.883 -3.439 -1.956 1.00 92.81 114 LEU A N 1
ATOM 854 C CA . LEU A 1 114 ? -12.170 -3.160 -1.307 1.00 92.81 114 LEU A CA 1
ATOM 855 C C . LEU A 1 114 ? -12.372 -3.979 -0.026 1.00 92.81 114 LEU A C 1
ATOM 857 O O . LEU A 1 114 ? -12.708 -3.415 1.019 1.00 92.81 114 LEU A O 1
ATOM 861 N N . ASN A 1 115 ? -12.093 -5.283 -0.078 1.00 93.12 115 ASN A N 1
ATOM 862 C CA . ASN A 1 115 ? -12.217 -6.176 1.074 1.00 93.12 115 ASN A CA 1
ATOM 863 C C . ASN A 1 115 ? -11.270 -5.774 2.208 1.00 93.12 115 ASN A C 1
ATOM 865 O O . ASN A 1 115 ? -11.679 -5.717 3.368 1.00 93.12 115 ASN A O 1
ATOM 869 N N . ALA A 1 116 ? -10.025 -5.420 1.882 1.00 89.69 116 ALA A N 1
ATOM 870 C CA . ALA A 1 116 ? -9.078 -4.923 2.869 1.00 89.69 116 ALA A CA 1
ATOM 871 C C . ALA A 1 116 ? -9.554 -3.601 3.498 1.00 89.69 116 ALA A C 1
ATOM 873 O O . ALA A 1 116 ? -9.483 -3.451 4.715 1.00 89.69 116 ALA A O 1
ATOM 874 N N . THR A 1 117 ? -10.093 -2.658 2.711 1.00 91.56 117 THR A N 1
ATOM 875 C CA . THR A 1 117 ? -10.667 -1.409 3.250 1.00 91.56 117 THR A CA 1
ATOM 876 C C . THR A 1 117 ? -11.795 -1.715 4.230 1.00 91.56 117 THR A C 1
ATOM 878 O O . THR A 1 117 ? -11.812 -1.181 5.338 1.00 91.56 117 THR A O 1
ATOM 881 N N . TYR A 1 118 ? -12.705 -2.615 3.864 1.00 89.19 118 TYR A N 1
ATOM 882 C CA . TYR A 1 118 ? -13.782 -3.027 4.753 1.00 89.19 118 TYR A CA 1
ATOM 883 C C . TYR A 1 118 ? -13.245 -3.648 6.052 1.00 89.19 118 TYR A C 1
ATOM 885 O O . TYR A 1 118 ? -13.648 -3.242 7.143 1.00 89.19 118 TYR A O 1
ATOM 893 N N . ALA A 1 119 ? -12.278 -4.563 5.961 1.00 87.44 119 ALA A N 1
ATOM 894 C CA . ALA A 1 119 ? -11.687 -5.209 7.127 1.00 87.44 119 ALA A CA 1
ATOM 895 C C . ALA A 1 119 ? -11.028 -4.204 8.086 1.00 87.44 119 ALA A C 1
ATOM 897 O O . ALA A 1 119 ? -11.303 -4.227 9.289 1.00 87.44 119 ALA A O 1
ATOM 898 N N . TYR A 1 120 ? -10.234 -3.267 7.559 1.00 84.06 120 TYR A N 1
ATOM 899 C CA . TYR A 1 120 ? -9.561 -2.249 8.369 1.00 84.06 120 TYR A CA 1
ATOM 900 C C . TYR A 1 120 ? -10.532 -1.306 9.078 1.00 84.06 120 TYR A C 1
ATOM 902 O O . TYR A 1 120 ? -10.320 -0.977 10.244 1.00 84.06 120 TYR A O 1
ATOM 910 N N . PHE A 1 121 ? -11.602 -0.883 8.404 1.00 85.00 121 PHE A N 1
ATOM 911 C CA . PHE A 1 121 ? -12.521 0.108 8.960 1.00 85.00 121 PHE A CA 1
ATOM 912 C C . PHE A 1 121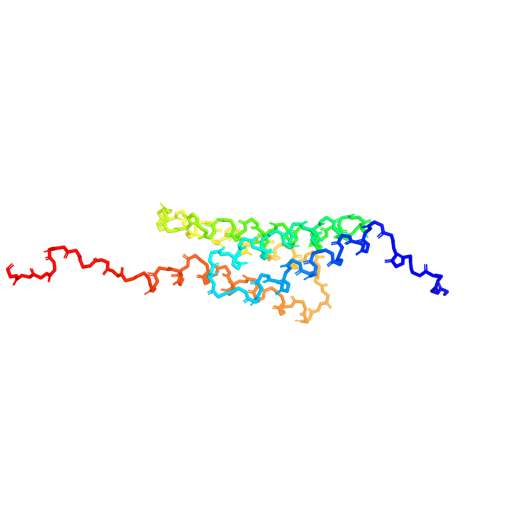 ? -13.717 -0.482 9.698 1.00 85.00 121 PHE A C 1
ATOM 914 O O . PHE A 1 121 ? -14.354 0.277 10.422 1.00 85.00 121 PHE A O 1
ATOM 921 N N . TYR A 1 122 ? -14.050 -1.769 9.552 1.00 80.56 122 TYR A N 1
ATOM 922 C CA . TYR A 1 122 ? -15.250 -2.366 10.160 1.00 80.56 122 TYR A CA 1
ATOM 923 C C . TYR A 1 122 ? -14.984 -3.607 11.012 1.00 80.56 122 TYR A C 1
ATOM 925 O O . TYR A 1 122 ? -15.588 -3.722 12.077 1.00 80.56 122 TYR A O 1
ATOM 933 N N . LEU A 1 123 ? -14.059 -4.488 10.620 1.00 72.69 123 LEU A N 1
ATOM 934 C CA . LEU A 1 123 ? -13.764 -5.715 11.378 1.00 72.69 123 LEU A CA 1
ATOM 935 C C . LEU A 1 123 ? -12.762 -5.495 12.517 1.00 72.69 123 LEU A C 1
ATOM 937 O O . LEU A 1 123 ? -12.822 -6.198 13.523 1.00 72.69 123 LEU A O 1
ATOM 941 N N . ALA A 1 124 ? -11.915 -4.464 12.428 1.00 58.31 124 ALA A N 1
ATOM 942 C CA . ALA A 1 124 ? -10.958 -4.110 13.481 1.00 58.31 124 ALA A CA 1
ATOM 943 C C . ALA A 1 124 ? -11.601 -3.800 14.856 1.00 58.31 124 ALA A C 1
ATOM 945 O O . ALA A 1 124 ? -10.904 -3.775 15.864 1.00 58.31 124 ALA A O 1
ATOM 946 N N . GLY A 1 125 ? -12.923 -3.583 14.917 1.00 46.22 125 GLY A N 1
ATOM 947 C CA . GLY A 1 125 ? -13.677 -3.376 16.161 1.00 46.22 125 GLY A CA 1
ATOM 948 C C . GLY A 1 125 ? -14.415 -4.607 16.706 1.00 46.22 125 GLY A C 1
ATOM 949 O O . GLY A 1 125 ? -15.049 -4.492 17.749 1.00 46.22 125 GLY A O 1
ATOM 950 N N . VAL A 1 126 ? -14.376 -5.761 16.026 1.00 47.19 126 VAL A N 1
ATOM 951 C CA . VAL A 1 126 ? -15.127 -6.968 16.437 1.00 47.19 126 VAL A CA 1
ATOM 952 C C . VAL A 1 126 ? -14.368 -7.794 17.488 1.00 47.19 126 VAL A C 1
ATOM 954 O O . VAL A 1 126 ? -14.999 -8.455 18.307 1.00 47.19 126 VAL A O 1
ATOM 957 N N . TYR A 1 127 ? -13.034 -7.696 17.526 1.00 42.44 127 TYR A N 1
ATOM 958 C CA . TYR A 1 127 ? -12.164 -8.438 18.456 1.00 42.44 127 TYR A CA 1
ATOM 959 C C . TYR A 1 127 ? -11.480 -7.575 19.519 1.00 42.44 127 TYR A C 1
ATOM 961 O O . TYR A 1 127 ? -10.629 -8.075 20.251 1.00 42.44 127 TYR A O 1
ATOM 969 N N . ALA A 1 128 ? -11.841 -6.296 19.652 1.00 41.00 128 ALA A N 1
ATOM 970 C CA . ALA A 1 128 ? -11.527 -5.616 20.900 1.00 41.00 128 ALA A CA 1
ATOM 971 C C . ALA A 1 128 ? -12.355 -6.327 21.981 1.00 41.00 128 ALA A C 1
ATOM 973 O O . ALA A 1 128 ? -13.587 -6.317 21.854 1.00 41.00 128 ALA A O 1
ATOM 974 N N . PRO A 1 129 ? -11.751 -6.978 23.000 1.00 40.06 129 PRO A N 1
ATOM 975 C CA . PRO A 1 129 ? -12.529 -7.405 24.146 1.00 40.06 129 PRO A CA 1
ATOM 976 C C . PRO A 1 129 ? -13.255 -6.150 24.601 1.00 40.06 129 PRO A C 1
ATOM 978 O O . PRO A 1 129 ? -12.622 -5.136 24.903 1.00 40.06 129 PRO A O 1
ATOM 981 N N . ARG A 1 130 ? -14.590 -6.179 24.541 1.00 46.03 130 ARG A N 1
ATOM 982 C CA . ARG A 1 130 ? -15.389 -5.178 25.229 1.00 46.03 130 ARG A CA 1
ATOM 983 C C . ARG A 1 130 ? -14.854 -5.243 26.647 1.00 46.03 130 ARG A C 1
ATOM 985 O O . ARG A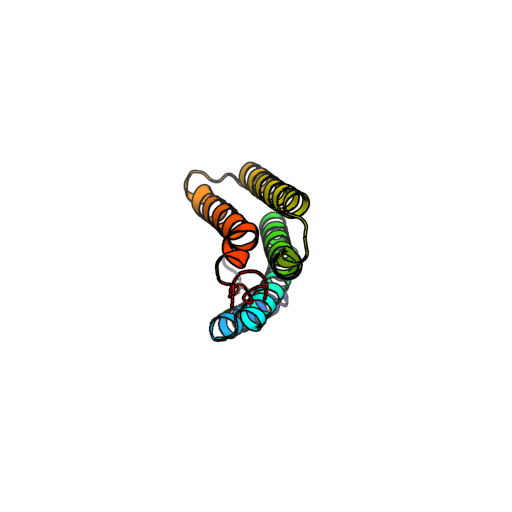 1 130 ? -15.064 -6.252 27.316 1.00 46.03 130 ARG A O 1
ATOM 992 N N . SER A 1 131 ? -14.096 -4.237 27.075 1.00 45.97 131 SER A N 1
ATOM 993 C CA . SER A 1 131 ? -13.922 -4.013 28.495 1.00 45.97 131 SER A CA 1
ATOM 994 C C . SER A 1 131 ? -15.343 -4.033 29.027 1.00 45.97 131 SER A C 1
ATOM 996 O O . SER A 1 131 ? -16.190 -3.269 28.553 1.00 45.97 131 SER A O 1
ATOM 998 N 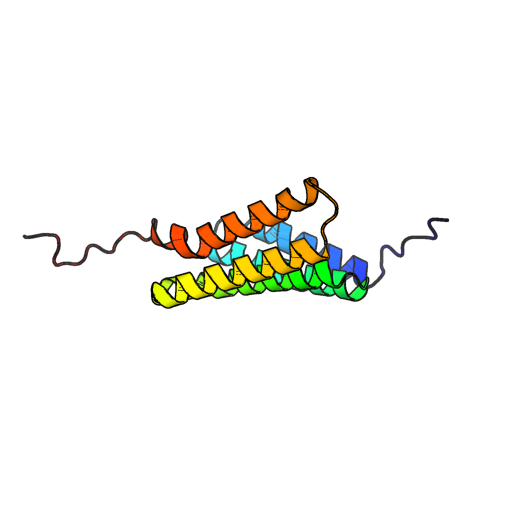N . CYS A 1 132 ? -15.656 -5.029 29.857 1.00 52.53 132 CYS A N 1
ATOM 999 C CA . CYS A 1 132 ? -16.942 -5.090 30.518 1.00 52.53 132 CYS A CA 1
ATOM 1000 C C . CYS A 1 132 ? -17.161 -3.706 31.120 1.00 52.53 132 CYS A C 1
ATOM 1002 O O . CYS A 1 132 ? -16.441 -3.294 32.027 1.00 52.53 132 CYS A O 1
ATOM 1004 N N . SER A 1 133 ? -18.095 -2.950 30.546 1.00 46.94 133 SER A N 1
ATOM 1005 C CA . SER A 1 133 ? -18.587 -1.744 31.181 1.00 46.94 133 SER A CA 1
ATOM 1006 C C . SER A 1 133 ? -19.094 -2.192 32.551 1.00 46.94 133 SER A C 1
ATOM 1008 O O . SER A 1 133 ? -19.924 -3.108 32.589 1.00 46.94 133 SER A O 1
ATOM 1010 N N . PRO A 1 134 ? -18.646 -1.584 33.663 1.00 52.97 134 PRO A N 1
ATOM 1011 C CA . PRO A 1 134 ? -19.089 -1.965 35.004 1.00 52.97 134 PRO A CA 1
ATOM 1012 C C . PRO A 1 134 ? -20.612 -1.899 35.197 1.00 52.97 134 PRO A C 1
ATOM 1014 O O . PRO A 1 134 ? -21.122 -2.395 36.187 1.00 52.97 134 PRO A O 1
ATOM 1017 N N . ARG A 1 135 ? -21.363 -1.309 34.253 1.00 52.91 135 ARG A N 1
ATOM 1018 C CA . ARG A 1 135 ? -22.832 -1.240 34.289 1.00 52.91 135 ARG A CA 1
ATOM 1019 C C . ARG A 1 135 ? -23.556 -2.458 33.709 1.00 52.91 135 ARG A C 1
ATOM 1021 O O . ARG A 1 135 ? -24.779 -2.470 33.738 1.00 52.91 135 ARG A O 1
ATOM 1028 N N . ALA A 1 136 ? -22.848 -3.440 33.147 1.00 51.50 136 ALA A N 1
ATOM 1029 C CA . ALA A 1 136 ? -23.473 -4.631 32.557 1.00 51.50 136 ALA A CA 1
ATOM 1030 C C . ALA A 1 136 ? -23.499 -5.852 33.494 1.00 51.50 136 ALA A C 1
ATOM 1032 O O . ALA A 1 136 ? -24.247 -6.790 33.234 1.00 51.50 136 ALA A O 1
ATOM 1033 N N . CYS A 1 137 ? -22.737 -5.835 34.591 1.00 45.53 137 CYS A N 1
ATOM 1034 C CA . CYS A 1 137 ? -22.873 -6.813 35.665 1.00 45.53 137 CYS A CA 1
ATOM 1035 C C . CYS A 1 137 ? -23.698 -6.171 36.777 1.00 45.53 137 CYS A C 1
ATOM 1037 O O . CYS A 1 137 ? -23.174 -5.405 37.576 1.00 45.53 137 CYS A O 1
ATOM 1039 N N . GLY A 1 138 ? -25.003 -6.440 36.781 1.00 48.28 138 GLY A N 1
ATOM 1040 C CA . GLY A 1 138 ? -25.867 -6.146 37.920 1.00 48.28 138 GLY A CA 1
ATOM 1041 C C . GLY A 1 138 ? -25.549 -7.083 39.084 1.00 48.28 138 GLY A C 1
ATOM 1042 O O . GLY A 1 138 ? -26.266 -8.060 39.292 1.00 48.28 138 GLY A O 1
ATOM 1043 N N . CYS A 1 139 ? -24.465 -6.795 39.802 1.00 40.44 139 CYS A N 1
ATOM 1044 C CA . CYS A 1 139 ? -24.164 -7.312 41.134 1.00 40.44 139 CYS A CA 1
ATOM 1045 C C . CYS A 1 139 ? -23.715 -6.144 42.010 1.00 40.44 139 CYS A C 1
ATOM 1047 O O . CYS A 1 139 ? -22.823 -5.392 41.556 1.00 40.44 139 CYS A O 1
#

pLDDT: mean 84.82, std 16.29, range [40.06, 97.44]

Radius of gyration: 18.75 Å; chains: 1; bounding box: 48×22×68 Å

Sequence (139 aa):
MIGNADLFSTAQLVGYAATLISLGAYAMREDKIMKIGVGLGLVLWALHYAMLAGWTASVICLLIASRQILAFIAPTMSAKVRRNTAASYCLMFTGVLWQTWGGPVSLLPWISALNATYAYFYLAGVYAPRSCSPRACGC

Organism: NCBI:txid1231

Foldseek 3Di:
DPPPPPCPPPLNVLLVVLVVLQVVLVVDPDPVSSLVSPLVSLCSQLVSCVVVVNNLSNVVSNLSSVLSVVLVCLVVDDPVVLVVVLVVSLVVLVVSCVVVVPDDVSVVVSVVSNVVSCCSNPVVPVPPPPPPPPVVDPD

Secondary structure (DSSP, 8-state):
------TTSHHHHHHHHHHHHHHHHHT-S-HHHHHHHHHHHHHHHHHHHHHTT-HHHHHHHHHHHHHHHHHHHGGGS-HHHHHHHHHHHHHHHHHHHHHT--SGGGHHHHHHHHHHHHHHHHGGGTSS-----TTSS--

InterPro domains:
  IPR019629 Uncharacterised protein family HI1736/YgjV [PF10688] (10-126)